Protein AF-A0A1W9GH95-F1 (afdb_monomer)

Radius of gyration: 17.36 Å; Cα contacts (8 Å, |Δi|>4): 70; chains: 1; bounding box: 32×35×54 Å

Sequence (105 aa):
MPARKVEAVPELDADDYWNEIVSENVVPPMKVKGIVLEQPTVTRMDLWREAGVKGDGVAGEKALFGDNYEAIKNLFKDEPEYRWENFNRAYLRHMFGVDGDDLKG

pLDDT: mean 82.71, std 15.59, range [42.12, 96.19]

Secondary structure (DSSP, 8-state):
------PPPPP--TT-HHHHHHHTTPPPPEEETTEEEPPPPHHHHHHHHHHHHHT-HHHHHHHHHGGGHHHHHHHHTTS-HHHHHHHHHHHHHHHHS--TTTT--

Mean predicted aligned error: 8.86 Å

Foldseek 3Di:
DDDDPPPPPPDQDPPRCVVVVVPPPAFAWDADPNDTFHQADPQLVVQLVVCVVVVNVLSNLCSRRPPCSVVVCVVCVPPDPVVVVVVVQVSCCRNPVDGPVRPPD

Structure (mmCIF, N/CA/C/O backbone):
data_AF-A0A1W9GH95-F1
#
_entry.id   AF-A0A1W9GH95-F1
#
loop_
_atom_site.group_PDB
_atom_site.id
_atom_site.type_symbol
_atom_site.label_atom_id
_atom_site.label_alt_id
_atom_site.label_comp_id
_atom_site.label_asym_id
_atom_site.label_entity_id
_atom_site.label_seq_id
_atom_site.pdbx_PDB_ins_code
_atom_site.Cartn_x
_atom_site.Cartn_y
_atom_site.Cartn_z
_atom_site.occupancy
_atom_site.B_iso_or_equiv
_atom_site.auth_seq_id
_atom_site.auth_comp_id
_atom_site.auth_asym_id
_atom_site.auth_atom_id
_atom_site.pdbx_PDB_model_num
ATOM 1 N N . MET A 1 1 ? -11.665 5.236 -37.335 1.00 47.31 1 MET A N 1
ATOM 2 C CA . MET A 1 1 ? -10.959 5.156 -36.039 1.00 47.31 1 MET A CA 1
ATOM 3 C C . MET A 1 1 ? -9.743 4.268 -36.252 1.00 47.31 1 MET A C 1
ATOM 5 O O . MET A 1 1 ? -9.959 3.141 -36.683 1.00 47.31 1 MET A O 1
ATOM 9 N N . PRO A 1 2 ? -8.496 4.738 -36.091 1.00 46.88 2 PRO A N 1
ATOM 10 C CA . PRO A 1 2 ? -7.351 3.844 -36.217 1.00 46.88 2 PRO A CA 1
ATOM 11 C C . PRO A 1 2 ? -7.340 2.877 -35.028 1.00 46.88 2 PRO A C 1
ATOM 13 O O . PRO A 1 2 ? -7.413 3.299 -33.874 1.00 46.88 2 PRO A O 1
ATOM 16 N N . ALA A 1 3 ? -7.305 1.578 -35.329 1.00 50.19 3 ALA A N 1
ATOM 17 C CA . ALA A 1 3 ? -7.122 0.527 -34.342 1.00 50.19 3 ALA A CA 1
ATOM 18 C C . ALA A 1 3 ? -5.806 0.781 -33.598 1.00 50.19 3 ALA A C 1
ATOM 20 O O . ALA A 1 3 ? -4.761 0.971 -34.224 1.00 50.19 3 ALA A O 1
ATOM 21 N N . ARG A 1 4 ? -5.867 0.815 -32.264 1.00 52.28 4 ARG A N 1
ATOM 22 C CA . ARG A 1 4 ? -4.684 0.855 -31.406 1.00 52.28 4 ARG A CA 1
ATOM 23 C C . ARG A 1 4 ? -3.848 -0.368 -31.772 1.00 52.28 4 ARG A C 1
ATOM 25 O O . ARG A 1 4 ? -4.283 -1.493 -31.547 1.00 52.28 4 ARG A O 1
ATOM 32 N N . LYS A 1 5 ? -2.707 -0.137 -32.422 1.00 47.88 5 LYS A N 1
ATOM 33 C CA . LYS A 1 5 ? -1.725 -1.168 -32.742 1.00 47.88 5 LYS A CA 1
ATOM 34 C C . LYS A 1 5 ? -1.325 -1.770 -31.398 1.00 47.88 5 LYS A C 1
ATOM 36 O O . LYS A 1 5 ? -0.699 -1.089 -30.591 1.00 47.88 5 LYS A O 1
ATOM 41 N N . VAL A 1 6 ? -1.813 -2.970 -31.106 1.00 53.59 6 VAL A N 1
ATOM 42 C CA . VAL A 1 6 ? -1.337 -3.737 -29.960 1.00 53.59 6 VAL A CA 1
ATOM 43 C C . VAL A 1 6 ? 0.080 -4.107 -30.365 1.00 53.59 6 VAL A C 1
ATOM 45 O O . VAL A 1 6 ? 0.267 -4.928 -31.262 1.00 53.59 6 VAL A O 1
ATOM 48 N N . GLU A 1 7 ? 1.066 -3.370 -29.858 1.00 52.44 7 GLU A N 1
ATOM 49 C CA . GLU A 1 7 ? 2.456 -3.779 -30.004 1.00 52.44 7 GLU A CA 1
ATOM 50 C C . GLU A 1 7 ? 2.537 -5.177 -29.403 1.00 52.44 7 GLU A C 1
ATOM 52 O O . GLU A 1 7 ? 2.157 -5.387 -28.250 1.00 52.44 7 GLU A O 1
ATOM 57 N N . ALA A 1 8 ? 2.889 -6.154 -30.240 1.00 54.47 8 ALA A N 1
ATOM 58 C CA . ALA A 1 8 ? 3.120 -7.505 -29.774 1.00 54.47 8 ALA A CA 1
ATOM 59 C C . ALA A 1 8 ? 4.191 -7.405 -28.691 1.00 54.47 8 ALA A C 1
ATOM 61 O O . ALA A 1 8 ? 5.274 -6.877 -28.951 1.00 54.47 8 ALA A O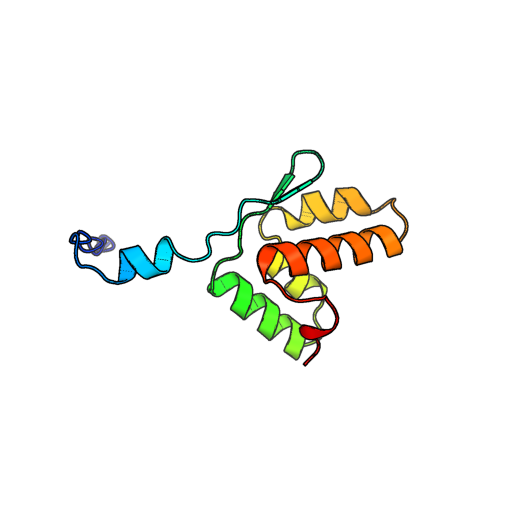 1
ATOM 62 N N . VAL A 1 9 ? 3.859 -7.848 -27.479 1.00 60.97 9 VAL A N 1
ATOM 63 C CA . VAL A 1 9 ? 4.869 -8.062 -26.445 1.00 60.97 9 VAL A CA 1
ATOM 64 C C . VAL A 1 9 ? 5.877 -9.024 -27.079 1.00 60.97 9 VAL A C 1
ATOM 66 O O . VAL A 1 9 ? 5.438 -10.078 -27.551 1.00 60.97 9 VAL A O 1
ATOM 69 N N . PRO A 1 10 ? 7.159 -8.643 -27.223 1.00 61.25 10 PRO A N 1
ATOM 70 C CA . PRO A 1 10 ? 8.146 -9.512 -27.848 1.00 61.25 10 PRO A CA 1
ATOM 71 C C . PRO A 1 10 ? 8.135 -10.861 -27.123 1.00 61.25 10 PRO A C 1
ATOM 73 O O . PRO A 1 10 ? 8.045 -10.894 -25.895 1.00 61.25 10 PRO A O 1
ATOM 76 N N . GLU A 1 11 ? 8.132 -11.963 -27.879 1.00 60.50 11 GLU A N 1
ATOM 77 C CA . GLU A 1 11 ? 8.275 -13.294 -27.288 1.00 60.50 11 GLU A CA 1
ATOM 78 C C . GLU A 1 11 ? 9.579 -13.302 -26.489 1.00 60.50 11 GLU A C 1
ATOM 80 O O . GLU A 1 11 ? 10.646 -13.069 -27.053 1.00 60.50 11 GLU A O 1
ATOM 85 N N . LEU A 1 12 ? 9.464 -13.500 -25.175 1.00 61.94 12 LEU A N 1
ATOM 86 C CA . LEU A 1 12 ? 10.612 -13.607 -24.285 1.00 61.94 12 LEU A CA 1
ATOM 87 C C . LEU A 1 12 ? 11.368 -14.877 -24.679 1.00 61.94 12 LEU A C 1
ATOM 89 O O . LEU A 1 12 ? 10.822 -15.980 -24.571 1.00 61.94 12 LEU A O 1
ATOM 93 N N . ASP A 1 13 ? 12.593 -14.727 -25.174 1.00 77.06 13 ASP A N 1
ATOM 94 C CA . ASP A 1 13 ? 13.466 -15.872 -25.397 1.00 77.06 13 ASP A CA 1
ATOM 95 C C . ASP A 1 13 ? 14.003 -16.403 -24.053 1.00 77.06 13 ASP A C 1
ATOM 97 O O . ASP A 1 13 ? 13.858 -15.781 -22.997 1.00 77.06 13 ASP A O 1
ATOM 101 N N . ALA A 1 14 ? 14.557 -17.617 -24.062 1.00 66.94 14 ALA A N 1
ATOM 102 C CA . ALA A 1 14 ? 15.020 -18.276 -22.839 1.00 66.94 14 ALA A CA 1
ATOM 103 C C . ALA A 1 14 ? 16.250 -17.596 -22.204 1.00 66.94 14 ALA A C 1
ATOM 105 O O . ALA A 1 14 ? 16.515 -17.837 -21.027 1.00 66.94 14 ALA A O 1
ATOM 106 N N . ASP A 1 15 ? 16.960 -16.757 -22.963 1.00 74.94 15 ASP A N 1
ATOM 107 C CA . ASP A 1 15 ? 18.143 -16.013 -22.525 1.00 74.94 15 ASP A CA 1
ATOM 108 C C . ASP A 1 15 ? 17.796 -14.556 -22.153 1.00 74.94 15 ASP A C 1
ATOM 110 O O . ASP A 1 15 ? 18.682 -13.770 -21.803 1.00 74.94 15 ASP A O 1
ATOM 114 N N . ASP A 1 16 ? 16.511 -14.183 -22.197 1.00 80.19 16 ASP A N 1
ATOM 115 C CA . ASP A 1 16 ? 16.062 -12.846 -21.846 1.00 80.19 16 ASP A CA 1
ATOM 116 C C . ASP A 1 16 ? 16.255 -12.613 -20.344 1.00 80.19 16 ASP A C 1
ATOM 118 O O . ASP A 1 16 ? 15.580 -13.209 -19.496 1.00 80.19 16 ASP A O 1
ATOM 122 N N . TYR A 1 17 ? 17.167 -11.694 -20.018 1.00 81.50 17 TYR A N 1
ATOM 123 C CA . TYR A 1 17 ? 17.457 -11.248 -18.655 1.00 81.50 17 TYR A CA 1
ATOM 124 C C . TYR A 1 17 ? 16.206 -10.729 -17.929 1.00 81.50 17 TYR A C 1
ATOM 126 O O . TYR A 1 17 ? 16.139 -10.741 -16.700 1.00 81.50 17 TYR A O 1
ATOM 134 N N . TRP A 1 18 ? 15.166 -10.335 -18.670 1.00 81.75 18 TRP A N 1
ATOM 135 C CA . TRP A 1 18 ? 13.853 -10.042 -18.113 1.00 81.75 18 TRP A CA 1
ATOM 136 C C . TRP A 1 18 ? 13.298 -11.188 -17.260 1.00 81.75 18 TRP A C 1
ATOM 138 O O . TRP A 1 18 ? 12.755 -10.926 -16.188 1.00 81.75 18 TRP A O 1
ATOM 148 N N . ASN A 1 19 ? 13.462 -12.444 -17.689 1.00 79.19 19 ASN A N 1
ATOM 149 C CA . ASN A 1 19 ? 12.987 -13.616 -16.950 1.00 79.19 19 ASN A CA 1
ATOM 150 C C . ASN A 1 19 ? 13.673 -13.740 -15.585 1.00 79.19 19 ASN A C 1
ATOM 152 O O . ASN A 1 19 ? 13.027 -14.110 -14.603 1.00 79.19 19 ASN A O 1
ATOM 156 N N . GLU A 1 20 ? 14.960 -13.395 -15.511 1.00 81.62 20 GLU A N 1
ATOM 157 C CA . GLU A 1 20 ? 15.698 -13.321 -14.250 1.00 81.62 20 GLU A CA 1
ATOM 158 C C . GLU A 1 20 ? 15.100 -12.222 -13.364 1.00 81.62 20 GLU A C 1
ATOM 160 O O . GLU A 1 20 ? 14.641 -12.512 -12.262 1.00 81.62 20 GLU A O 1
ATOM 165 N N . ILE A 1 21 ? 14.951 -11.001 -13.891 1.00 81.88 21 ILE A N 1
ATOM 166 C CA . ILE A 1 21 ? 14.427 -9.848 -13.141 1.00 81.88 21 ILE A CA 1
ATOM 167 C C . ILE A 1 21 ? 13.020 -10.101 -12.575 1.00 81.88 21 ILE A C 1
ATOM 169 O O . ILE A 1 21 ? 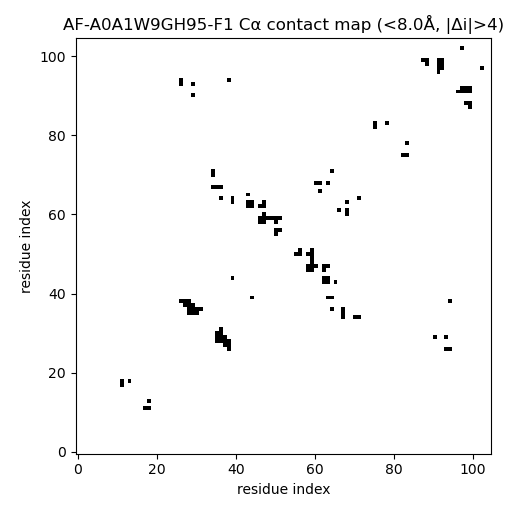12.757 -9.760 -11.424 1.00 81.88 21 ILE A O 1
ATOM 173 N N . VAL A 1 22 ? 12.092 -10.664 -13.358 1.00 79.00 22 VAL A N 1
ATOM 174 C CA . VAL A 1 22 ? 10.697 -10.848 -12.902 1.00 79.00 22 VAL A CA 1
ATOM 175 C C . VAL A 1 22 ? 10.497 -12.058 -11.995 1.00 79.00 22 VAL A C 1
ATOM 177 O O . VAL A 1 22 ? 9.448 -12.171 -11.359 1.00 79.00 22 VAL A O 1
ATOM 180 N N . SER A 1 23 ? 11.464 -12.977 -11.956 1.00 72.81 23 SER A N 1
ATOM 181 C CA . SER A 1 23 ? 11.430 -14.149 -11.074 1.00 72.81 23 SER A CA 1
ATOM 182 C C . SER A 1 23 ? 12.213 -13.936 -9.779 1.00 72.81 23 SER A C 1
ATOM 184 O O . SER A 1 23 ? 11.946 -14.614 -8.782 1.00 72.81 23 SER A O 1
ATOM 186 N N . GLU A 1 24 ? 13.130 -12.969 -9.756 1.00 71.12 24 GLU A N 1
ATOM 187 C CA . GLU A 1 24 ? 13.875 -12.590 -8.565 1.00 71.12 24 GLU A CA 1
ATOM 188 C C . GLU A 1 24 ? 13.003 -11.788 -7.582 1.00 71.12 24 GLU A C 1
ATOM 190 O O . GLU A 1 24 ? 12.270 -10.875 -7.955 1.00 71.12 24 GLU A O 1
ATOM 195 N N . ASN A 1 25 ? 13.102 -12.106 -6.287 1.00 71.38 25 ASN A N 1
ATOM 196 C CA . ASN A 1 25 ? 12.497 -11.330 -5.194 1.00 71.38 25 ASN A CA 1
ATOM 197 C C . ASN A 1 25 ? 10.963 -11.157 -5.254 1.00 71.38 25 ASN A C 1
ATOM 199 O O . ASN A 1 25 ? 10.423 -10.198 -4.695 1.00 71.38 25 ASN A O 1
ATOM 203 N N . VAL A 1 26 ? 10.242 -12.100 -5.873 1.00 80.50 26 VAL A N 1
ATOM 204 C CA . VAL A 1 26 ? 8.771 -12.110 -5.858 1.00 80.50 26 VAL A CA 1
ATOM 205 C C . VAL A 1 26 ? 8.265 -12.197 -4.417 1.00 80.50 26 VAL A C 1
ATOM 207 O O . VAL A 1 26 ? 8.474 -13.195 -3.723 1.00 80.50 26 VAL A O 1
ATOM 210 N N . VAL A 1 27 ? 7.556 -11.158 -3.971 1.00 85.56 27 VAL A N 1
ATOM 211 C CA . VAL A 1 27 ? 6.947 -11.127 -2.639 1.00 85.56 27 VAL A CA 1
ATOM 212 C C . VAL A 1 27 ? 5.575 -11.808 -2.683 1.00 85.56 27 VAL A C 1
ATOM 214 O O . VAL A 1 27 ? 4.707 -11.388 -3.453 1.00 85.56 27 VAL A O 1
ATOM 217 N N . PRO A 1 28 ? 5.319 -12.832 -1.845 1.00 90.25 28 PRO A N 1
ATOM 218 C CA . PRO A 1 28 ? 4.006 -13.461 -1.777 1.00 90.25 28 PRO A CA 1
ATOM 219 C C . PRO A 1 28 ? 2.909 -12.459 -1.379 1.00 90.25 28 PRO A C 1
ATOM 221 O O . PRO A 1 28 ? 3.146 -11.630 -0.496 1.00 90.25 28 PRO A O 1
ATOM 224 N N . PRO A 1 29 ? 1.683 -12.564 -1.924 1.00 93.94 29 PRO A N 1
ATOM 225 C CA . PRO A 1 29 ? 0.588 -11.686 -1.525 1.00 93.94 29 PRO A CA 1
ATOM 226 C C . PRO A 1 29 ? 0.288 -11.771 -0.023 1.00 93.94 29 PRO A C 1
ATOM 228 O O . PRO A 1 29 ? 0.191 -12.862 0.550 1.00 93.94 29 PRO A O 1
ATOM 231 N N . MET A 1 30 ? 0.074 -10.621 0.613 1.00 94.19 30 MET A N 1
ATOM 232 C CA . MET A 1 30 ? -0.339 -10.545 2.012 1.00 94.19 30 MET A CA 1
ATOM 233 C C . MET A 1 30 ? -1.856 -10.712 2.116 1.00 94.19 30 MET A C 1
ATOM 235 O O . MET A 1 30 ? -2.616 -10.014 1.448 1.00 94.19 30 MET A O 1
ATOM 239 N N . LYS A 1 31 ? -2.314 -11.616 2.989 1.00 94.81 31 LYS A N 1
ATOM 240 C CA . LYS A 1 31 ? -3.744 -11.847 3.236 1.00 94.81 31 LYS A CA 1
ATOM 241 C C . LYS A 1 31 ? -4.164 -11.270 4.581 1.00 94.81 31 LYS A C 1
ATOM 243 O O . LYS A 1 31 ? -3.645 -11.680 5.615 1.00 94.81 31 LYS A O 1
ATOM 248 N N . VAL A 1 32 ? -5.159 -10.386 4.581 1.00 93.88 32 VAL A N 1
ATOM 249 C CA . VAL A 1 32 ? -5.698 -9.763 5.798 1.00 93.88 32 VAL A CA 1
ATOM 250 C C . VAL A 1 32 ? -7.212 -9.898 5.811 1.00 93.88 32 VAL A C 1
ATOM 252 O O . VAL A 1 32 ? -7.901 -9.262 5.021 1.00 93.88 32 VAL A O 1
ATOM 255 N N . LYS A 1 33 ? -7.742 -10.758 6.694 1.00 91.50 33 LYS A N 1
ATOM 256 C CA . LYS A 1 33 ? -9.191 -11.028 6.827 1.00 91.50 33 LYS A CA 1
ATOM 257 C C . LYS A 1 33 ? -9.905 -11.252 5.470 1.00 91.50 33 LYS A C 1
ATOM 259 O O . LYS A 1 33 ? -11.035 -10.821 5.279 1.00 91.50 33 LYS A O 1
ATOM 264 N N . GLY A 1 34 ? -9.244 -11.935 4.531 1.00 92.31 34 GLY A N 1
ATOM 265 C CA . GLY A 1 34 ? -9.777 -12.240 3.194 1.00 92.31 34 GLY A CA 1
ATOM 266 C C . GLY A 1 34 ? -9.419 -11.234 2.093 1.00 92.31 34 GLY A C 1
ATOM 267 O O . GLY A 1 34 ? -9.579 -11.561 0.922 1.00 92.31 34 GLY A O 1
ATOM 268 N N . ILE A 1 35 ? -8.875 -10.063 2.439 1.00 94.62 35 ILE A N 1
ATOM 269 C CA . ILE A 1 35 ? -8.327 -9.101 1.475 1.00 94.62 35 ILE A CA 1
ATOM 270 C C . ILE A 1 35 ? -6.934 -9.572 1.057 1.00 94.62 35 ILE A C 1
ATOM 272 O O . ILE A 1 35 ? -6.119 -9.919 1.915 1.00 94.62 35 ILE A O 1
ATOM 276 N N . VAL A 1 36 ? -6.667 -9.590 -0.248 1.00 95.19 36 VAL A N 1
ATOM 277 C CA . VAL A 1 36 ? -5.370 -9.969 -0.819 1.00 95.19 36 VAL A CA 1
ATOM 278 C C . VAL A 1 36 ? -4.661 -8.708 -1.290 1.00 95.19 36 VAL A C 1
ATOM 280 O O . VAL A 1 36 ? -5.150 -8.015 -2.178 1.00 95.19 36 VAL A O 1
ATOM 283 N N . LEU A 1 37 ? -3.519 -8.410 -0.681 1.00 94.62 37 LEU A N 1
ATOM 284 C CA . LEU A 1 37 ? -2.651 -7.303 -1.053 1.00 94.62 37 LEU A CA 1
ATOM 285 C C . LEU A 1 37 ? -1.465 -7.859 -1.832 1.00 94.62 37 LEU A C 1
ATOM 287 O O . LEU A 1 37 ? -0.709 -8.682 -1.317 1.00 94.62 37 LEU A O 1
ATOM 291 N N . GLU A 1 38 ? -1.328 -7.419 -3.072 1.00 92.56 38 GLU A N 1
ATOM 292 C CA . GLU A 1 38 ? -0.227 -7.794 -3.954 1.00 92.56 38 GLU A CA 1
ATOM 293 C C . GLU A 1 38 ? 0.902 -6.771 -3.864 1.00 92.56 38 GLU A C 1
ATOM 295 O O . GLU A 1 38 ? 0.701 -5.642 -3.406 1.00 92.56 38 GLU A O 1
ATOM 300 N N . GLN A 1 39 ? 2.087 -7.168 -4.323 1.00 89.62 39 GLN A N 1
ATOM 301 C CA . GLN A 1 39 ? 3.204 -6.247 -4.449 1.00 89.62 39 GLN A CA 1
ATOM 302 C C . GLN A 1 39 ? 2.801 -5.087 -5.380 1.00 89.62 39 GLN A C 1
ATOM 304 O O . GLN A 1 39 ? 2.295 -5.324 -6.482 1.00 89.62 39 GLN A O 1
ATOM 309 N N . PRO A 1 40 ? 2.965 -3.823 -4.959 1.00 90.50 40 PRO A N 1
ATOM 310 C CA . PRO A 1 40 ? 2.564 -2.695 -5.782 1.00 90.50 40 PRO A CA 1
ATOM 311 C C . PRO A 1 40 ? 3.467 -2.554 -7.007 1.00 90.50 40 PRO A C 1
ATOM 313 O O . PRO A 1 40 ? 4.672 -2.789 -6.959 1.00 90.50 40 PRO A O 1
ATOM 316 N N . THR A 1 41 ? 2.870 -2.122 -8.116 1.00 90.94 41 THR A N 1
ATOM 317 C CA . THR A 1 41 ? 3.594 -1.841 -9.358 1.00 90.94 41 THR A CA 1
ATOM 318 C C . THR A 1 41 ? 4.484 -0.607 -9.219 1.00 90.94 41 THR A C 1
ATOM 320 O O . THR A 1 41 ? 4.252 0.249 -8.362 1.00 90.94 41 THR A O 1
ATOM 323 N N . VAL A 1 42 ? 5.449 -0.454 -10.134 1.00 90.19 42 VAL A N 1
ATOM 324 C CA . VAL A 1 42 ? 6.297 0.750 -10.233 1.00 90.19 42 VAL A CA 1
ATOM 325 C C . VAL A 1 42 ? 5.454 2.032 -10.226 1.00 90.19 42 VAL A C 1
ATOM 327 O O . VAL A 1 42 ? 5.714 2.933 -9.437 1.00 90.19 42 VAL A O 1
ATOM 330 N N . THR A 1 43 ? 4.365 2.075 -11.000 1.00 93.31 43 THR A N 1
ATOM 331 C CA . THR A 1 43 ? 3.455 3.232 -11.044 1.00 93.31 43 THR A CA 1
ATOM 332 C C . THR A 1 43 ? 2.829 3.554 -9.687 1.00 93.31 43 THR A C 1
ATOM 334 O O . THR A 1 43 ? 2.723 4.721 -9.319 1.00 93.31 43 THR A O 1
ATOM 337 N N . ARG A 1 44 ? 2.410 2.538 -8.922 1.00 92.12 44 ARG A N 1
ATOM 338 C CA . ARG A 1 44 ? 1.848 2.742 -7.578 1.00 92.12 44 ARG A CA 1
ATOM 339 C C . ARG A 1 44 ? 2.905 3.256 -6.603 1.00 92.12 44 ARG A C 1
ATOM 341 O O . ARG A 1 44 ? 2.603 4.120 -5.785 1.00 92.12 44 ARG A O 1
ATOM 348 N N . MET A 1 45 ? 4.142 2.780 -6.726 1.00 92.25 45 MET A N 1
ATOM 349 C CA . MET A 1 45 ? 5.257 3.264 -5.912 1.00 92.25 45 MET A CA 1
ATOM 350 C C . MET A 1 45 ? 5.602 4.723 -6.202 1.00 92.25 45 MET A C 1
ATOM 352 O O . MET A 1 45 ? 5.838 5.483 -5.265 1.00 92.25 45 MET A O 1
ATOM 356 N N . ASP A 1 46 ? 5.584 5.141 -7.465 1.00 92.69 46 ASP A N 1
ATOM 357 C CA . ASP A 1 46 ? 5.842 6.538 -7.828 1.00 92.69 46 ASP A CA 1
ATOM 358 C C . ASP A 1 46 ? 4.755 7.473 -7.292 1.00 92.69 46 ASP A C 1
ATOM 360 O O . ASP A 1 46 ? 5.072 8.500 -6.690 1.00 92.69 46 ASP A O 1
ATOM 364 N N . LEU A 1 47 ? 3.484 7.072 -7.403 1.00 93.50 47 LEU A N 1
ATOM 365 C CA . LEU A 1 47 ? 2.362 7.810 -6.815 1.00 93.50 47 LEU A CA 1
ATOM 366 C C . LEU A 1 47 ? 2.476 7.912 -5.289 1.00 93.50 47 LEU A C 1
ATOM 368 O O . LEU A 1 47 ? 2.212 8.971 -4.721 1.00 93.50 47 LEU A O 1
ATOM 372 N N . TRP A 1 48 ? 2.892 6.834 -4.619 1.00 92.38 48 TRP A N 1
ATOM 373 C CA . TRP A 1 48 ? 3.101 6.837 -3.173 1.00 92.38 48 TRP A CA 1
ATOM 374 C C . TRP A 1 48 ? 4.221 7.803 -2.752 1.00 92.38 48 TRP A C 1
ATOM 376 O O . TRP A 1 48 ? 4.030 8.599 -1.831 1.00 92.38 48 TRP A O 1
ATOM 386 N N . ARG A 1 49 ? 5.359 7.798 -3.460 1.00 91.06 49 ARG A N 1
ATOM 387 C CA . ARG A 1 49 ? 6.476 8.728 -3.208 1.00 91.06 49 ARG A CA 1
ATOM 388 C C . ARG A 1 49 ? 6.071 10.180 -3.443 1.00 91.06 49 ARG A C 1
ATOM 390 O O . ARG A 1 49 ? 6.359 11.040 -2.614 1.00 91.06 49 ARG A O 1
ATOM 397 N N . GLU A 1 50 ? 5.380 10.456 -4.547 1.00 93.12 50 GLU A N 1
ATOM 398 C CA . GLU A 1 50 ? 4.901 11.800 -4.876 1.00 93.12 50 GLU A CA 1
ATOM 399 C C . GLU A 1 50 ? 3.918 12.323 -3.819 1.00 93.12 50 GLU A C 1
ATOM 401 O O . GLU A 1 50 ? 4.000 13.483 -3.409 1.00 93.12 50 GLU A O 1
ATOM 406 N N . ALA A 1 51 ? 3.018 11.463 -3.339 1.00 90.88 51 ALA A N 1
ATOM 407 C CA . ALA A 1 51 ? 2.102 11.795 -2.256 1.00 90.88 51 ALA A CA 1
ATOM 408 C C . ALA A 1 51 ? 2.851 12.125 -0.953 1.00 90.88 51 ALA A C 1
ATOM 410 O O . ALA A 1 51 ? 2.511 13.106 -0.290 1.00 90.88 51 ALA A O 1
ATOM 411 N N . GLY A 1 52 ? 3.916 11.379 -0.634 1.00 86.75 52 GLY A N 1
ATOM 412 C CA . GLY A 1 52 ? 4.802 11.660 0.499 1.00 86.75 52 GLY A CA 1
ATOM 413 C C . GLY A 1 52 ? 5.454 13.043 0.418 1.00 86.75 52 GLY A C 1
ATOM 414 O O . GLY A 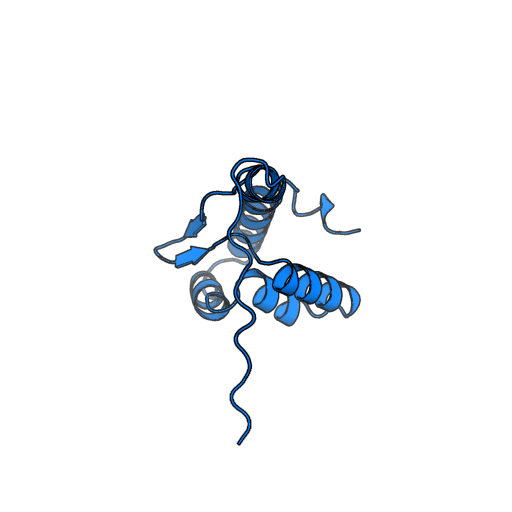1 52 ? 5.376 13.813 1.372 1.00 86.75 52 GLY A O 1
ATOM 415 N N . VAL A 1 53 ? 6.002 13.411 -0.746 1.00 87.56 53 VAL A N 1
ATOM 416 C CA . VAL A 1 53 ? 6.589 14.747 -0.986 1.00 87.56 53 VAL A CA 1
ATOM 417 C C . VAL A 1 53 ? 5.559 15.866 -0.796 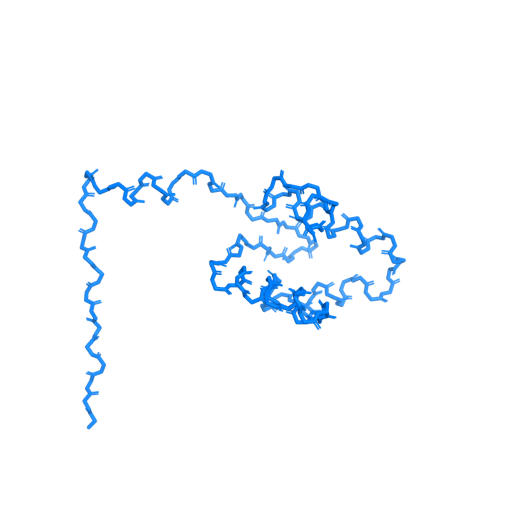1.00 87.56 53 VAL A C 1
ATOM 419 O O . VAL A 1 53 ? 5.888 16.946 -0.309 1.00 87.56 53 VAL A O 1
ATOM 422 N N . LYS A 1 54 ? 4.299 15.614 -1.162 1.00 87.62 54 LYS A N 1
ATOM 423 C CA . LYS A 1 54 ? 3.193 16.574 -1.026 1.00 87.62 54 LYS A CA 1
ATOM 424 C C . LYS A 1 54 ? 2.547 16.579 0.364 1.00 87.62 54 LYS A C 1
ATOM 426 O O . LYS A 1 54 ? 1.688 17.422 0.612 1.00 87.62 54 LYS A O 1
ATOM 431 N N . GLY A 1 55 ? 2.928 15.660 1.253 1.00 88.25 55 GLY A N 1
ATOM 432 C CA . GLY A 1 55 ? 2.307 15.491 2.569 1.00 88.25 55 GLY A CA 1
ATOM 433 C C . GLY A 1 55 ? 0.880 14.928 2.527 1.00 88.25 55 GLY A C 1
ATOM 434 O O . GLY A 1 55 ? 0.134 15.089 3.491 1.00 88.25 55 GLY A O 1
ATOM 435 N N . ASP A 1 56 ? 0.477 14.277 1.432 1.00 89.44 56 ASP A N 1
ATOM 436 C CA . ASP A 1 56 ? -0.858 13.688 1.278 1.00 89.44 56 ASP A CA 1
ATOM 437 C C . ASP A 1 56 ? -0.844 12.199 1.656 1.00 89.44 56 ASP A C 1
ATOM 439 O O . ASP A 1 56 ? -0.684 11.305 0.821 1.00 89.44 56 ASP A O 1
ATOM 443 N N . GLY A 1 57 ? -1.020 11.923 2.950 1.00 84.94 57 GLY A N 1
ATOM 444 C CA . GLY A 1 57 ? -1.044 10.552 3.465 1.00 84.94 57 GLY A CA 1
ATO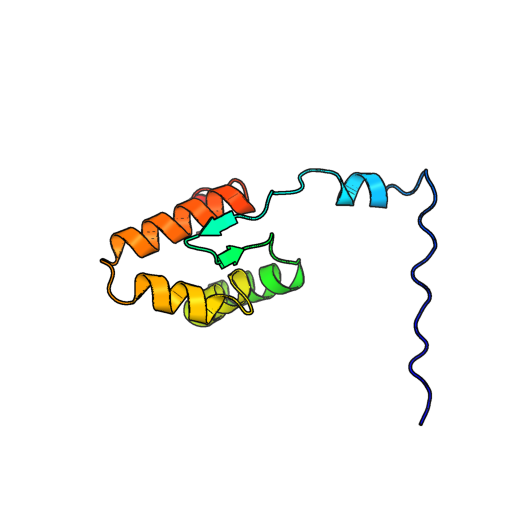M 445 C C . GLY A 1 57 ? -2.168 9.695 2.871 1.00 84.94 57 GLY A C 1
ATOM 446 O O . GLY A 1 57 ? -1.971 8.504 2.646 1.00 84.94 57 GLY A O 1
ATOM 447 N N . VAL A 1 58 ? -3.322 10.286 2.544 1.00 90.06 58 VAL A N 1
ATOM 448 C CA . VAL A 1 58 ? -4.469 9.549 1.984 1.00 90.06 58 VAL A CA 1
ATOM 449 C C . VAL A 1 58 ? -4.187 9.122 0.549 1.00 90.06 58 VAL A C 1
ATOM 451 O O . VAL A 1 58 ? -4.447 7.971 0.192 1.00 90.06 58 VAL A O 1
ATOM 454 N N . ALA A 1 59 ? -3.635 10.016 -0.275 1.00 90.38 59 ALA A N 1
ATOM 455 C CA . ALA A 1 59 ? -3.198 9.663 -1.622 1.00 90.38 59 ALA A CA 1
ATOM 456 C C . ALA A 1 59 ? -2.098 8.592 -1.590 1.00 90.38 59 ALA A C 1
ATOM 458 O O . ALA A 1 59 ? -2.131 7.662 -2.397 1.00 90.38 59 ALA A O 1
ATOM 459 N N . GLY A 1 60 ? -1.184 8.667 -0.617 1.00 91.06 60 GLY A N 1
ATOM 460 C CA . GLY A 1 60 ? -0.156 7.651 -0.407 1.00 91.06 60 GLY A CA 1
ATOM 461 C C . GLY A 1 60 ? -0.741 6.276 -0.068 1.00 91.06 60 GLY A C 1
ATOM 462 O O . GLY A 1 60 ? -0.405 5.281 -0.710 1.00 91.06 60 GLY A O 1
ATOM 463 N N . GLU A 1 61 ? -1.662 6.205 0.894 1.00 92.00 61 GLU A N 1
ATOM 464 C CA . GLU A 1 61 ? -2.338 4.951 1.250 1.00 92.00 61 GLU A CA 1
ATOM 465 C C . GLU A 1 61 ? -3.137 4.382 0.060 1.00 92.00 61 GLU A C 1
ATOM 467 O O . GLU A 1 61 ? -3.090 3.179 -0.204 1.00 92.00 61 GLU A O 1
ATOM 472 N N . LYS A 1 62 ? -3.835 5.234 -0.705 1.00 93.75 62 LYS A N 1
ATOM 473 C CA . LYS A 1 62 ? -4.558 4.822 -1.921 1.00 93.75 62 LYS A CA 1
ATOM 474 C C . LYS A 1 62 ? -3.626 4.271 -2.992 1.00 93.75 62 LYS A C 1
ATOM 476 O O . LYS A 1 62 ? -3.975 3.296 -3.652 1.00 93.75 62 LYS A O 1
ATOM 481 N N . ALA A 1 63 ? -2.446 4.863 -3.155 1.00 93.31 63 ALA A N 1
ATOM 482 C CA . ALA A 1 63 ? -1.447 4.374 -4.092 1.00 93.31 63 ALA A CA 1
ATOM 483 C C . ALA A 1 63 ? -0.941 2.975 -3.701 1.00 93.31 63 ALA A C 1
ATOM 485 O O . ALA A 1 63 ? -0.871 2.096 -4.559 1.00 93.31 63 ALA A O 1
ATOM 486 N N . LEU A 1 64 ? -0.666 2.738 -2.412 1.00 91.75 64 LEU A N 1
ATOM 487 C CA . LEU A 1 64 ? -0.184 1.442 -1.920 1.00 91.75 64 LEU A CA 1
ATOM 488 C C . LEU A 1 64 ? -1.241 0.339 -2.011 1.00 91.75 64 LEU A C 1
ATOM 490 O O . LEU A 1 64 ? -0.949 -0.749 -2.504 1.00 91.75 64 LEU A O 1
ATOM 494 N N . PHE A 1 65 ? -2.460 0.605 -1.537 1.00 93.38 65 PHE A N 1
ATOM 495 C CA . PHE A 1 65 ? -3.499 -0.423 -1.429 1.00 93.38 65 PHE A CA 1
ATOM 496 C C . PHE A 1 65 ? -4.366 -0.549 -2.689 1.00 93.38 65 PHE A C 1
ATOM 498 O O . PHE A 1 65 ? -5.056 -1.557 -2.855 1.00 93.38 65 PHE A O 1
ATOM 505 N N . GLY A 1 66 ? -4.325 0.436 -3.592 1.00 92.06 66 GLY A N 1
ATOM 506 C CA . GLY A 1 66 ? -5.096 0.444 -4.833 1.00 92.06 66 GLY A CA 1
ATOM 507 C C . GLY A 1 66 ? -6.587 0.223 -4.581 1.00 92.06 66 GLY A C 1
ATOM 508 O O . GLY A 1 66 ? -7.178 0.832 -3.689 1.00 92.06 66 GLY A O 1
ATOM 509 N N . ASP A 1 67 ? -7.180 -0.707 -5.326 1.00 93.38 67 ASP A N 1
ATOM 510 C CA . ASP A 1 67 ? -8.610 -1.035 -5.236 1.00 93.38 67 ASP A CA 1
ATOM 511 C C . ASP A 1 67 ? -9.020 -1.587 -3.858 1.00 93.38 67 ASP A C 1
ATOM 513 O O . ASP A 1 67 ? -10.183 -1.499 -3.467 1.00 93.38 67 ASP A O 1
ATOM 517 N N . ASN A 1 68 ? -8.064 -2.106 -3.079 1.00 94.94 68 ASN A N 1
ATOM 518 C CA . ASN A 1 68 ? -8.314 -2.614 -1.733 1.00 94.94 68 ASN A CA 1
ATOM 519 C C . ASN A 1 68 ? -8.312 -1.519 -0.658 1.00 94.94 68 ASN A C 1
ATOM 521 O O . ASN A 1 68 ? -8.622 -1.825 0.494 1.00 94.94 68 ASN A O 1
ATOM 525 N N . TYR A 1 69 ? -7.975 -0.266 -0.995 1.00 94.50 69 TYR A N 1
ATOM 526 C CA . TYR A 1 69 ? -7.869 0.833 -0.030 1.00 94.50 69 TYR A CA 1
ATOM 527 C C . TYR A 1 69 ? -9.113 0.951 0.854 1.00 94.50 69 TYR A C 1
ATOM 529 O O . TYR A 1 69 ? -9.015 0.877 2.077 1.00 94.50 69 TYR A O 1
ATOM 537 N N . GLU A 1 70 ? -10.294 1.061 0.243 1.00 95.88 70 GLU A N 1
ATOM 538 C CA . GLU A 1 70 ? -11.546 1.237 0.984 1.00 95.88 70 GLU A CA 1
ATOM 539 C C . GLU A 1 70 ? -11.872 0.010 1.845 1.00 95.88 70 GLU A C 1
ATOM 541 O O . GLU A 1 70 ? -12.334 0.145 2.976 1.00 95.88 70 GLU A O 1
ATOM 546 N N . ALA A 1 71 ? -11.597 -1.201 1.350 1.00 95.88 71 ALA A N 1
ATOM 547 C CA . ALA A 1 71 ? -11.818 -2.430 2.109 1.00 95.88 71 ALA A CA 1
ATOM 548 C C . ALA A 1 71 ? -10.903 -2.501 3.344 1.00 95.88 71 ALA A C 1
ATOM 550 O O . ALA A 1 71 ? -11.361 -2.829 4.440 1.00 95.88 71 ALA A O 1
ATOM 551 N N . ILE A 1 72 ? -9.630 -2.133 3.184 1.00 95.06 72 ILE A N 1
ATOM 552 C CA . ILE A 1 72 ? -8.647 -2.082 4.266 1.00 95.06 72 ILE A CA 1
ATOM 553 C C . ILE A 1 72 ? -8.997 -0.981 5.269 1.00 95.06 72 ILE A C 1
ATOM 555 O O . ILE A 1 72 ? -9.052 -1.258 6.464 1.00 95.06 72 ILE A O 1
ATOM 559 N N . LYS A 1 73 ? -9.311 0.244 4.833 1.00 94.44 73 LYS A N 1
ATOM 560 C CA . LYS A 1 73 ? -9.703 1.316 5.764 1.00 94.44 73 LYS A CA 1
ATOM 561 C C . LYS A 1 73 ? -10.960 0.954 6.541 1.00 94.44 73 LYS A C 1
ATOM 563 O O . LYS A 1 73 ? -10.995 1.148 7.753 1.00 94.44 73 LYS A O 1
ATOM 568 N N . ASN A 1 74 ? -11.954 0.354 5.887 1.00 95.69 74 ASN A N 1
ATOM 569 C CA . ASN A 1 74 ? -13.157 -0.118 6.568 1.00 95.69 74 ASN A CA 1
ATOM 570 C C . ASN A 1 74 ? -12.880 -1.229 7.589 1.00 95.69 74 ASN A C 1
ATOM 572 O O . ASN A 1 74 ? -13.619 -1.337 8.565 1.00 95.69 74 ASN A O 1
ATOM 576 N N . LEU A 1 75 ? -11.825 -2.026 7.401 1.00 95.38 75 LEU A N 1
ATOM 577 C CA . LEU A 1 75 ? -11.419 -3.063 8.348 1.00 95.38 75 LEU A CA 1
ATOM 578 C C . LEU A 1 75 ? -10.912 -2.491 9.677 1.00 95.38 75 LEU A C 1
ATOM 580 O O . LEU A 1 75 ? -11.096 -3.121 10.717 1.00 95.38 75 LEU A O 1
ATOM 584 N N . PHE A 1 76 ? -10.262 -1.327 9.628 1.00 94.81 76 PHE A N 1
ATOM 585 C CA . PHE A 1 76 ? -9.610 -0.696 10.778 1.00 94.81 76 PHE A CA 1
ATOM 586 C C . PHE A 1 76 ? -10.351 0.536 11.312 1.00 94.81 76 PHE A C 1
ATOM 588 O O . PHE A 1 76 ? -9.926 1.094 12.316 1.00 94.81 76 PHE A O 1
ATOM 595 N N . LYS A 1 77 ? -11.454 0.968 10.687 1.00 95.12 77 LYS A N 1
ATOM 596 C CA . LYS A 1 77 ? -12.158 2.213 11.052 1.00 95.12 77 LYS A CA 1
ATOM 597 C C . LYS A 1 77 ? -12.639 2.265 12.510 1.00 95.12 77 LYS A C 1
ATOM 599 O O . LYS A 1 77 ? -12.673 3.342 13.091 1.00 95.12 77 LYS A O 1
ATOM 604 N N . ASP A 1 78 ? -13.000 1.111 13.072 1.00 95.75 78 ASP A N 1
ATOM 605 C CA . ASP A 1 78 ? -13.499 0.962 14.447 1.00 95.75 78 ASP A CA 1
ATOM 606 C C . ASP A 1 78 ? -12.429 0.358 15.380 1.00 95.75 78 ASP A C 1
ATOM 608 O O . ASP A 1 78 ? -12.700 0.025 16.534 1.00 95.75 78 ASP A O 1
ATOM 612 N N . GLU A 1 79 ? -11.206 0.182 14.876 1.00 95.06 79 GLU A N 1
ATOM 613 C CA . GLU A 1 79 ? -10.078 -0.361 15.623 1.00 95.06 79 GLU A CA 1
ATOM 614 C C . GLU A 1 79 ? -9.229 0.773 16.220 1.00 95.06 79 GLU A C 1
ATOM 616 O O . GLU A 1 79 ? -9.145 1.862 15.649 1.00 95.06 79 GLU A O 1
ATOM 621 N N . PRO A 1 80 ? -8.541 0.540 17.351 1.00 96.19 80 PRO A N 1
ATOM 622 C CA . PRO A 1 80 ? -7.574 1.496 17.873 1.00 96.19 80 PRO A CA 1
ATOM 623 C C . PRO A 1 80 ? -6.457 1.818 16.869 1.00 96.19 80 PRO A C 1
ATOM 625 O O . PRO A 1 80 ? -5.934 0.919 16.207 1.00 96.19 80 PRO A O 1
ATOM 628 N N . GLU A 1 81 ? -6.018 3.078 16.844 1.00 92.31 81 GLU A N 1
ATOM 629 C CA . GLU A 1 81 ? -5.011 3.601 15.906 1.00 92.31 81 GLU A CA 1
ATOM 630 C C . GLU A 1 81 ? -3.719 2.770 15.864 1.00 92.31 81 GLU A C 1
ATOM 632 O O . GLU A 1 81 ? -3.224 2.449 14.786 1.00 92.31 81 GLU A O 1
ATOM 637 N N . TYR A 1 82 ? -3.226 2.288 17.010 1.00 93.75 82 TYR A N 1
ATOM 638 C CA . TYR A 1 82 ? -2.009 1.464 17.048 1.00 93.75 82 TYR A CA 1
ATOM 639 C C . TYR A 1 82 ? -2.118 0.173 16.209 1.00 93.75 82 TYR A C 1
ATOM 641 O O . TYR A 1 82 ? -1.106 -0.367 15.762 1.00 93.75 82 TYR A O 1
ATOM 649 N N . ARG A 1 83 ? -3.329 -0.368 15.985 1.00 93.81 83 ARG A N 1
ATOM 650 C CA . ARG A 1 83 ? -3.528 -1.544 15.116 1.00 93.81 83 ARG A CA 1
ATOM 651 C C . ARG A 1 83 ? -3.346 -1.182 13.647 1.00 93.81 83 ARG A C 1
ATOM 653 O O . ARG A 1 83 ? -2.781 -1.985 12.908 1.00 93.81 83 ARG A O 1
ATOM 660 N N . TRP A 1 84 ? -3.778 0.015 13.253 1.00 93.62 84 TRP A N 1
ATOM 661 C CA . TRP A 1 84 ? -3.535 0.568 11.923 1.00 93.62 84 TRP A CA 1
ATOM 662 C C . TRP A 1 84 ? -2.039 0.795 11.686 1.00 93.62 84 TRP A C 1
ATOM 664 O O . TRP A 1 84 ? -1.491 0.334 10.686 1.00 93.62 84 TRP A O 1
ATOM 674 N N . GLU A 1 85 ? -1.350 1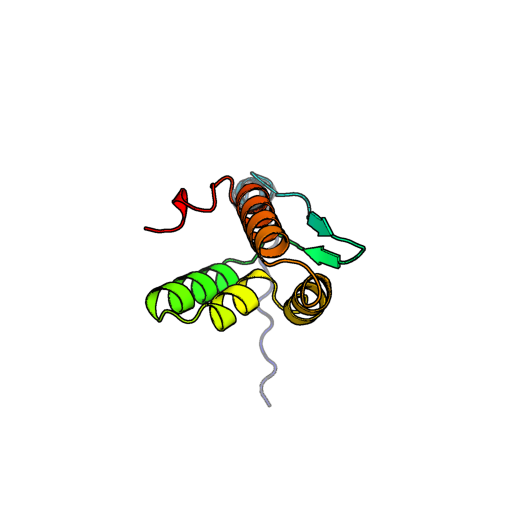.416 12.642 1.00 91.25 85 GLU A N 1
ATOM 675 C CA . GLU A 1 85 ? 0.097 1.650 12.563 1.00 91.25 85 GLU A CA 1
ATOM 676 C C . GLU A 1 85 ? 0.897 0.343 12.481 1.00 91.25 85 GLU A C 1
ATOM 678 O O . GLU A 1 85 ? 1.802 0.209 11.654 1.00 91.25 85 GLU A O 1
ATOM 683 N N . ASN A 1 86 ? 0.537 -0.650 13.300 1.00 92.75 86 ASN A N 1
ATOM 684 C CA . ASN A 1 86 ? 1.169 -1.968 13.273 1.00 92.75 86 ASN A CA 1
ATOM 685 C C . ASN A 1 86 ? 0.922 -2.693 11.947 1.00 92.75 86 ASN A C 1
ATOM 687 O O . ASN A 1 86 ? 1.841 -3.321 11.420 1.00 92.75 86 ASN A O 1
ATOM 691 N N . PHE A 1 87 ? -0.291 -2.595 11.395 1.00 94.50 87 PHE A N 1
ATOM 692 C CA . PHE A 1 87 ? -0.600 -3.137 10.075 1.00 94.50 87 PHE A CA 1
ATOM 693 C C . PHE A 1 87 ? 0.257 -2.478 8.992 1.00 94.50 87 PHE A C 1
ATOM 695 O O . PHE A 1 87 ? 0.904 -3.193 8.232 1.00 94.50 87 PHE A O 1
ATOM 702 N N . ASN A 1 88 ? 0.335 -1.145 8.960 1.00 91.50 88 ASN A N 1
ATOM 703 C CA . ASN A 1 88 ? 1.163 -0.435 7.986 1.00 91.50 88 ASN A CA 1
ATOM 704 C C . ASN A 1 88 ? 2.635 -0.834 8.099 1.00 91.50 88 ASN A C 1
ATOM 706 O O . ASN A 1 88 ? 3.268 -1.128 7.090 1.00 91.50 88 ASN A O 1
ATOM 710 N N . ARG A 1 89 ? 3.179 -0.929 9.317 1.00 90.12 89 ARG A N 1
ATOM 711 C CA . ARG A 1 89 ? 4.563 -1.373 9.528 1.00 90.12 89 ARG A CA 1
ATOM 712 C C . ARG A 1 89 ? 4.793 -2.794 9.016 1.00 90.12 89 ARG A C 1
ATOM 714 O O . ARG A 1 89 ? 5.783 -3.043 8.335 1.00 90.12 89 ARG A O 1
ATOM 721 N N . ALA A 1 90 ? 3.881 -3.716 9.324 1.00 92.06 90 ALA A N 1
ATOM 722 C CA . ALA A 1 90 ? 3.970 -5.097 8.862 1.00 92.06 90 ALA A CA 1
ATOM 723 C C . ALA A 1 90 ? 3.847 -5.198 7.334 1.00 92.06 90 ALA A C 1
ATOM 725 O O . ALA A 1 90 ? 4.587 -5.956 6.714 1.00 92.06 90 ALA A O 1
ATOM 726 N N . TYR A 1 91 ? 2.951 -4.414 6.731 1.00 92.75 91 TYR A N 1
ATOM 727 C CA . TYR A 1 91 ? 2.778 -4.330 5.285 1.00 92.75 91 TYR A CA 1
ATOM 728 C C . TYR A 1 91 ? 4.050 -3.837 4.594 1.00 92.75 91 TYR A C 1
ATOM 730 O O . TYR A 1 91 ? 4.537 -4.496 3.678 1.00 92.75 91 TYR A O 1
ATOM 738 N N . LEU A 1 92 ? 4.620 -2.724 5.066 1.00 90.31 92 LEU A N 1
ATOM 739 C CA . LEU A 1 92 ? 5.834 -2.148 4.491 1.00 90.31 92 LEU A CA 1
ATOM 740 C C . LEU A 1 92 ? 7.024 -3.109 4.613 1.00 90.31 92 LEU A C 1
ATOM 742 O O . LEU A 1 92 ? 7.716 -3.356 3.627 1.00 90.31 92 LEU A O 1
ATOM 746 N N . ARG A 1 93 ? 7.196 -3.737 5.782 1.00 90.12 93 ARG A N 1
ATOM 747 C CA . ARG A 1 93 ? 8.241 -4.745 5.996 1.00 90.12 93 ARG A CA 1
ATOM 748 C C . ARG A 1 93 ? 8.081 -5.939 5.062 1.00 90.12 93 ARG A C 1
ATOM 750 O O . ARG A 1 93 ? 9.064 -6.406 4.500 1.00 90.12 93 ARG A O 1
ATOM 757 N N . HIS A 1 94 ? 6.858 -6.436 4.891 1.00 91.38 94 HIS A N 1
ATOM 758 C CA . HIS A 1 94 ? 6.585 -7.594 4.039 1.00 91.38 94 HIS A CA 1
ATOM 759 C C . HIS A 1 94 ? 6.798 -7.288 2.556 1.00 91.38 94 HIS A C 1
ATOM 761 O O . HIS A 1 94 ? 7.428 -8.076 1.863 1.00 91.38 94 HIS A O 1
ATOM 767 N N . MET A 1 95 ? 6.289 -6.151 2.073 1.00 89.94 95 MET A N 1
ATOM 768 C CA . MET A 1 95 ? 6.326 -5.801 0.648 1.00 89.94 95 MET A CA 1
ATOM 769 C C . MET A 1 95 ? 7.671 -5.250 0.179 1.00 89.94 95 MET A C 1
ATOM 771 O O . MET A 1 95 ? 7.988 -5.362 -1.004 1.00 89.94 95 MET A O 1
ATOM 775 N N . PHE A 1 96 ? 8.444 -4.647 1.083 1.00 85.56 96 PHE A N 1
ATOM 776 C CA . PHE A 1 96 ? 9.619 -3.859 0.709 1.00 85.56 96 PHE A CA 1
ATOM 777 C C . PHE A 1 96 ? 10.871 -4.163 1.539 1.00 85.56 96 PHE A C 1
ATOM 779 O O . PHE A 1 96 ? 11.923 -3.598 1.259 1.00 85.56 96 PHE A O 1
ATOM 786 N N . GLY A 1 97 ? 1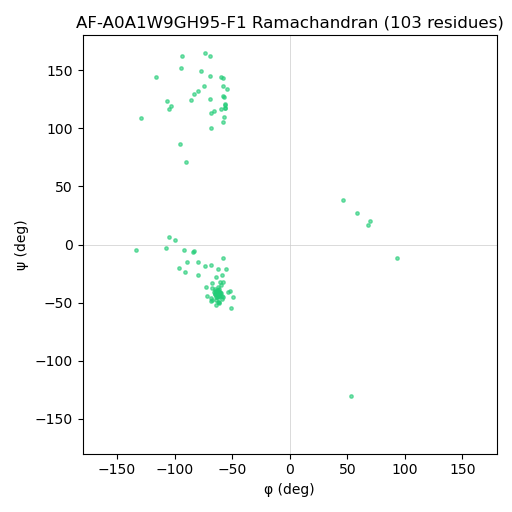0.786 -5.022 2.561 1.00 79.69 97 GLY A N 1
ATOM 787 C CA . GLY A 1 97 ? 11.936 -5.360 3.407 1.00 79.69 97 GLY A CA 1
ATOM 788 C C . GLY A 1 97 ? 12.446 -4.207 4.280 1.00 79.69 97 GLY A C 1
ATOM 789 O O . GLY A 1 97 ? 13.562 -4.280 4.781 1.00 79.69 97 GLY A O 1
ATOM 790 N N . VAL A 1 98 ? 11.645 -3.157 4.461 1.00 67.62 98 VAL A N 1
ATOM 791 C CA . VAL A 1 98 ? 11.983 -1.940 5.219 1.00 67.62 98 VAL A CA 1
ATOM 792 C C . VAL A 1 98 ? 11.078 -1.787 6.427 1.00 67.62 98 VAL A C 1
ATOM 794 O O . VAL A 1 98 ? 9.879 -2.073 6.360 1.00 67.62 98 VAL A O 1
ATOM 797 N N . ASP A 1 99 ? 11.634 -1.285 7.525 1.00 58.62 99 ASP A N 1
ATOM 798 C CA . ASP A 1 99 ? 10.818 -0.866 8.653 1.00 58.62 99 ASP A CA 1
ATOM 799 C C . ASP A 1 99 ? 10.167 0.488 8.365 1.00 58.62 99 ASP A C 1
ATOM 801 O O . ASP A 1 99 ? 10.697 1.313 7.629 1.00 58.62 99 ASP A O 1
ATOM 805 N N . GLY A 1 100 ? 8.975 0.734 8.922 1.00 51.53 100 GLY A N 1
ATOM 806 C CA . GLY A 1 100 ? 8.210 1.965 8.661 1.00 51.53 100 GLY A CA 1
ATOM 807 C C . GLY A 1 100 ? 8.941 3.274 9.013 1.00 51.53 100 GLY A C 1
ATOM 808 O O . GLY A 1 100 ? 8.478 4.341 8.611 1.00 51.53 100 GLY A O 1
ATOM 809 N N 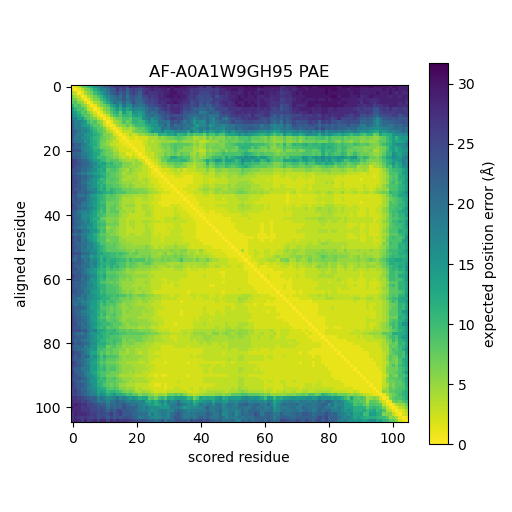. ASP A 1 101 ? 10.064 3.193 9.732 1.00 52.56 101 ASP A N 1
ATOM 810 C CA . ASP A 1 101 ? 10.970 4.312 10.013 1.00 52.56 101 ASP A CA 1
ATOM 811 C C . ASP A 1 101 ? 12.093 4.469 8.965 1.00 52.56 101 ASP A C 1
ATOM 813 O O . ASP A 1 101 ? 12.550 5.587 8.760 1.00 52.56 101 ASP A O 1
ATOM 817 N N . ASP A 1 102 ? 12.468 3.417 8.225 1.00 53.62 102 ASP A N 1
ATOM 818 C CA . ASP A 1 102 ? 13.484 3.476 7.153 1.00 53.62 102 ASP A CA 1
ATOM 819 C C . ASP A 1 102 ? 12.963 4.173 5.884 1.00 53.62 102 ASP A C 1
ATOM 821 O O . ASP A 1 102 ? 13.729 4.600 5.023 1.00 53.62 102 ASP A O 1
ATOM 825 N N . LEU A 1 103 ? 11.638 4.278 5.756 1.00 50.22 103 LEU A N 1
ATOM 826 C CA . LEU A 1 103 ? 10.958 4.910 4.623 1.00 50.22 103 LEU A CA 1
ATOM 827 C C . LEU A 1 103 ? 10.670 6.403 4.829 1.00 50.22 103 LEU A C 1
ATOM 829 O O . LEU A 1 103 ? 10.199 7.065 3.904 1.00 50.22 1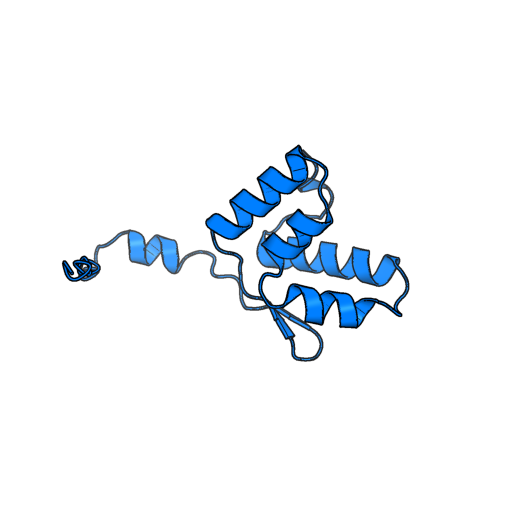03 LEU A O 1
ATOM 833 N N . LYS A 1 104 ? 10.958 6.940 6.018 1.00 43.28 104 LYS A N 1
ATOM 834 C CA . LYS A 1 104 ? 10.943 8.379 6.295 1.00 43.28 104 LYS A CA 1
ATOM 835 C C . LYS A 1 104 ? 12.337 8.941 6.017 1.00 43.28 104 LYS A C 1
ATOM 837 O O . LYS A 1 104 ? 13.084 9.232 6.947 1.00 43.28 104 LYS A O 1
ATOM 842 N N . GLY A 1 105 ? 12.698 9.008 4.737 1.00 42.12 105 GLY A N 1
ATOM 843 C CA . GLY A 1 105 ? 13.824 9.837 4.295 1.00 42.12 105 GLY A CA 1
ATOM 844 C C . GLY A 1 105 ? 13.614 11.298 4.675 1.00 42.12 105 GLY A C 1
ATOM 845 O O . GLY A 1 105 ? 12.447 11.749 4.618 1.00 42.12 105 GLY A O 1
#

Solvent-accessible surface area (backbone atoms only — not comparable to full-atom values): 6474 Å² total; per-residue (Å²): 130,86,75,80,77,76,74,75,77,74,81,81,55,97,83,41,64,63,61,55,60,72,63,52,87,71,57,78,64,48,74,56,98,85,46,77,46,62,70,65,51,73,70,30,50,51,46,23,54,53,19,57,77,71,69,35,64,66,57,20,49,39,29,60,44,44,92,47,29,66,62,52,49,64,71,45,70,90,48,64,66,69,58,53,53,51,47,51,32,51,49,40,31,66,70,68,75,36,53,68,69,73,72,65,120